Protein AF-A0A3Y9ITE7-F1 (afdb_monomer_lite)

Secondary structure (DSSP, 8-state):
--------PPPPPP-TTS----SSHHHHHHHHHHHHHHHHTSPPS--S-HHHHHHHHTTS--TTTS-TT-TT-----------S-------------------EEPTTS-EE-GGG-

Structure (mmCIF, N/CA/C/O backbone):
data_AF-A0A3Y9ITE7-F1
#
_entry.id   AF-A0A3Y9ITE7-F1
#
loop_
_atom_site.group_PDB
_atom_site.id
_atom_site.type_symbol
_atom_site.label_atom_id
_atom_site.label_alt_id
_atom_site.label_comp_id
_atom_site.label_asym_id
_atom_site.label_entity_id
_atom_site.label_seq_id
_atom_site.pdbx_PDB_ins_code
_atom_site.Cartn_x
_atom_site.Cartn_y
_atom_site.Cartn_z
_atom_site.occupancy
_atom_site.B_iso_or_equiv
_atom_site.auth_seq_id
_atom_site.auth_comp_id
_atom_site.auth_asym_id
_atom_site.auth_atom_id
_atom_site.pdbx_PDB_model_num
ATOM 1 N N . MET A 1 1 ? -51.694 34.221 12.397 1.00 44.94 1 MET A N 1
ATOM 2 C CA . MET A 1 1 ? -51.535 32.867 12.959 1.00 44.94 1 MET A CA 1
ATOM 3 C C . MET A 1 1 ? -50.180 32.386 12.497 1.00 44.94 1 MET A C 1
ATOM 5 O O . MET A 1 1 ? -50.019 32.166 11.307 1.00 44.94 1 MET A O 1
ATOM 9 N N . GLU A 1 2 ? -49.204 32.364 13.393 1.00 53.31 2 GLU A N 1
ATOM 10 C CA . GLU A 1 2 ? -47.848 31.884 13.116 1.00 53.31 2 GLU A CA 1
ATOM 11 C C . GLU A 1 2 ? -47.754 30.492 13.742 1.00 53.31 2 GLU A C 1
ATOM 13 O O . GLU A 1 2 ? -48.154 30.312 14.893 1.00 53.31 2 GLU A O 1
ATOM 18 N N . GLN A 1 3 ? -47.377 29.485 12.953 1.00 60.31 3 GLN A N 1
ATOM 19 C CA . GLN A 1 3 ? -47.287 28.113 13.441 1.00 60.31 3 GLN A CA 1
ATOM 20 C C . GLN A 1 3 ? -45.936 27.919 14.124 1.00 60.31 3 GLN A C 1
ATOM 22 O O . GLN A 1 3 ? -44.891 28.040 13.494 1.00 60.31 3 GLN A O 1
ATOM 27 N N . ASP A 1 4 ? -45.997 27.619 15.416 1.00 52.78 4 ASP A N 1
ATOM 28 C C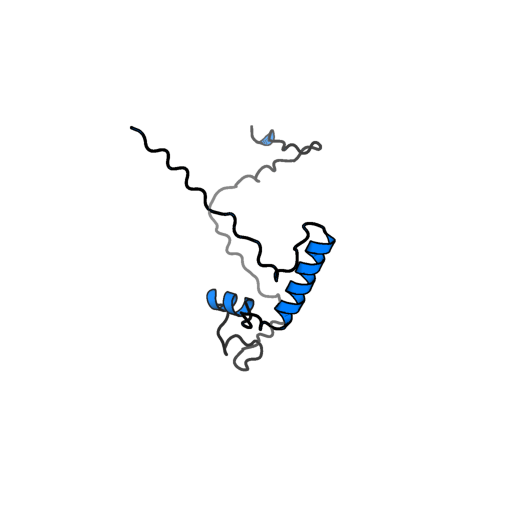A . ASP A 1 4 ? -44.887 27.130 16.223 1.00 52.78 4 ASP A CA 1
ATOM 29 C C . ASP A 1 4 ? -44.582 25.686 15.793 1.00 52.78 4 ASP A C 1
ATOM 31 O O . ASP A 1 4 ? -45.396 24.782 15.996 1.00 52.78 4 ASP A O 1
ATOM 35 N N . THR A 1 5 ? -43.456 25.470 15.113 1.00 65.19 5 THR A N 1
ATOM 36 C CA . THR A 1 5 ? -42.981 24.133 14.734 1.00 65.19 5 THR A CA 1
ATOM 37 C C . THR A 1 5 ? -41.765 23.783 15.574 1.00 65.19 5 THR A C 1
ATOM 39 O O . THR A 1 5 ? -40.628 23.820 15.108 1.00 65.19 5 THR A O 1
ATOM 42 N N . THR A 1 6 ? -42.008 23.454 16.838 1.00 67.69 6 THR A N 1
ATOM 43 C CA . THR A 1 6 ? -41.002 22.818 17.686 1.00 67.69 6 THR A CA 1
ATOM 44 C C . THR A 1 6 ? -41.004 21.309 17.394 1.00 67.69 6 THR A C 1
ATOM 46 O O . THR A 1 6 ? -41.756 20.542 17.994 1.00 67.69 6 THR A O 1
ATOM 49 N N . GLU A 1 7 ? -40.199 20.874 16.418 1.00 72.19 7 GLU A N 1
ATOM 50 C CA . GLU A 1 7 ? -39.914 19.452 16.175 1.00 72.19 7 GLU A CA 1
ATOM 51 C C . GLU A 1 7 ? -39.009 18.914 17.294 1.00 72.19 7 GLU A C 1
ATOM 53 O O . GLU A 1 7 ? -37.800 19.137 17.312 1.00 72.19 7 GLU A O 1
ATOM 58 N N . HIS A 1 8 ? -39.594 18.190 18.248 1.00 66.94 8 HIS A N 1
ATOM 59 C CA . HIS A 1 8 ? -38.833 17.422 19.230 1.00 66.94 8 HIS A CA 1
ATOM 60 C C . HIS A 1 8 ? -38.504 16.041 18.663 1.00 66.94 8 HIS A C 1
ATOM 62 O O . HIS A 1 8 ? -39.329 15.127 18.694 1.00 66.94 8 HIS A O 1
ATOM 68 N N . HIS A 1 9 ? -37.282 15.879 18.161 1.00 69.19 9 HIS A N 1
ATOM 69 C CA . HIS A 1 9 ? -36.739 14.559 17.866 1.00 69.19 9 HIS A CA 1
ATOM 70 C C . HIS A 1 9 ? -36.423 13.849 19.197 1.00 69.19 9 HIS A C 1
ATOM 72 O O . HIS A 1 9 ? -35.757 14.451 20.045 1.00 69.19 9 HIS A O 1
ATOM 78 N N . PRO A 1 10 ? -36.887 12.608 19.436 1.00 75.25 10 PRO A N 1
ATOM 79 C CA . PRO A 1 10 ? -36.452 11.854 20.603 1.00 75.25 10 PRO A CA 1
ATOM 80 C C . PRO A 1 10 ? -34.949 11.584 20.501 1.00 75.25 10 PRO A C 1
ATOM 82 O O . PRO A 1 10 ? -34.433 11.283 19.419 1.00 75.25 10 PRO A O 1
ATOM 85 N N . ASP A 1 11 ? -34.266 11.700 21.637 1.00 71.81 11 ASP A N 1
ATOM 86 C CA . ASP A 1 11 ? -32.862 11.328 21.779 1.00 71.81 11 ASP A CA 1
ATOM 87 C C . ASP A 1 11 ? -32.750 9.800 21.599 1.00 71.81 11 ASP A C 1
ATOM 89 O O . ASP A 1 11 ? -33.467 9.059 22.289 1.00 71.81 11 ASP A O 1
ATOM 93 N N . PRO A 1 12 ? -31.958 9.289 20.637 1.00 71.38 12 PRO A N 1
ATOM 94 C CA . PRO A 1 12 ? -31.821 7.854 20.444 1.00 71.38 12 PRO A CA 1
ATOM 95 C C . PRO A 1 12 ? -31.226 7.215 21.702 1.00 71.38 12 PRO A C 1
ATOM 97 O O . PRO A 1 12 ? -30.146 7.581 22.161 1.00 71.38 12 PRO A O 1
ATOM 100 N N . GLN A 1 13 ? -31.938 6.236 22.258 1.00 66.12 13 GLN A N 1
ATOM 101 C CA . GLN A 1 13 ? -31.462 5.463 23.401 1.00 66.12 13 GLN A CA 1
ATOM 102 C C . GLN A 1 13 ? -30.164 4.734 23.016 1.00 66.12 13 GLN A C 1
ATOM 104 O O . GLN A 1 13 ? -30.114 4.131 21.937 1.00 66.12 13 GLN A O 1
ATOM 109 N N . PRO A 1 14 ? -29.111 4.777 23.854 1.00 67.00 14 PRO A N 1
ATOM 110 C CA . PRO A 1 14 ? -27.877 4.069 23.560 1.00 67.00 14 PRO A CA 1
ATOM 111 C C . PRO A 1 14 ? -28.165 2.568 23.492 1.00 67.00 14 PRO A C 1
ATOM 113 O O . PRO A 1 14 ? -28.828 2.003 24.360 1.00 67.00 14 PRO A O 1
ATOM 116 N N . LEU A 1 15 ? -27.685 1.923 22.430 1.00 68.88 15 LEU A N 1
ATOM 117 C CA . LEU A 1 15 ? -27.831 0.488 22.228 1.00 68.88 15 LEU A CA 1
ATOM 118 C C . LEU A 1 15 ? -27.158 -0.239 23.403 1.00 68.88 15 LEU A C 1
ATOM 120 O O . LEU A 1 15 ? -25.940 -0.188 23.533 1.00 68.88 15 LEU A O 1
ATOM 124 N N . GLU A 1 16 ? -27.928 -0.939 24.240 1.00 67.25 16 GLU A N 1
ATOM 125 C CA . GLU A 1 16 ? -27.453 -1.551 25.502 1.00 67.25 16 GLU A CA 1
ATOM 126 C C . GLU A 1 16 ? -26.394 -2.666 25.333 1.00 67.25 16 GLU A C 1
ATOM 128 O O . GLU A 1 16 ? -25.975 -3.298 26.299 1.00 67.25 16 GLU A O 1
ATOM 133 N N . ASN A 1 17 ? -25.940 -2.906 24.101 1.00 57.81 17 ASN A N 1
ATOM 134 C CA . ASN A 1 17 ? -24.887 -3.857 23.753 1.00 57.81 17 ASN A CA 1
ATOM 135 C C . ASN A 1 17 ? -23.567 -3.181 23.343 1.00 57.81 17 ASN A C 1
ATOM 137 O O . ASN A 1 17 ? -22.622 -3.880 22.981 1.00 57.81 17 ASN A O 1
ATOM 141 N N . GLU A 1 18 ? -23.485 -1.849 23.373 1.00 60.03 18 GLU A N 1
ATOM 142 C CA . GLU A 1 18 ? -22.234 -1.128 23.138 1.00 60.03 18 GLU A CA 1
ATOM 143 C C . GLU A 1 18 ? -21.473 -1.003 24.471 1.00 60.03 18 GLU A C 1
ATOM 145 O O . GLU A 1 18 ? -22.048 -0.564 25.474 1.00 60.03 18 GLU A O 1
ATOM 150 N N . PRO A 1 19 ? -20.206 -1.447 24.549 1.00 67.12 19 PRO A N 1
ATOM 151 C CA . PRO A 1 19 ? -19.432 -1.318 25.774 1.00 67.12 19 PRO A CA 1
ATOM 152 C C . PRO A 1 19 ? -19.301 0.171 26.132 1.00 67.12 19 PRO A C 1
ATOM 154 O O . PRO A 1 19 ? -18.932 0.963 25.269 1.00 67.12 19 PRO A O 1
ATOM 157 N N . PRO A 1 20 ? -19.547 0.579 27.393 1.00 63.41 20 PRO A N 1
ATOM 158 C CA . PRO A 1 20 ? -19.478 1.984 27.764 1.00 63.41 20 PRO A CA 1
ATOM 159 C C . PRO A 1 20 ? -18.064 2.508 27.516 1.00 63.41 20 PRO A C 1
ATOM 161 O O . PRO A 1 20 ? -17.104 2.100 28.178 1.00 63.41 20 PRO A O 1
ATOM 164 N N . VAL A 1 21 ? -17.939 3.424 26.557 1.00 62.22 21 VAL A N 1
ATOM 165 C CA . VAL A 1 21 ? -16.693 4.132 26.276 1.00 62.22 21 VAL A CA 1
ATOM 166 C C . VAL A 1 21 ? -16.494 5.153 27.393 1.00 62.22 21 VAL A C 1
ATOM 168 O O . VAL A 1 21 ? -16.918 6.303 27.298 1.00 62.22 21 VAL A O 1
ATOM 171 N N . SER A 1 22 ? -15.911 4.737 28.519 1.00 65.62 22 SER A N 1
ATOM 172 C CA . SER A 1 22 ? -15.560 5.698 29.561 1.00 65.62 22 SER A CA 1
ATOM 173 C C . SER A 1 22 ? -14.544 6.690 28.984 1.00 65.62 22 SER A C 1
ATOM 175 O O . SER A 1 22 ? -13.485 6.300 28.499 1.00 65.62 22 SER A O 1
ATOM 177 N N . GLN A 1 23 ? -14.839 7.993 29.046 1.00 71.38 23 GLN A N 1
ATOM 178 C CA . GLN A 1 23 ? -13.925 9.077 28.630 1.00 71.38 23 GLN A CA 1
ATOM 179 C C . GLN A 1 23 ? -12.725 9.244 29.590 1.00 71.38 23 GLN A C 1
ATOM 181 O O . GLN A 1 23 ? -12.119 10.305 29.694 1.00 71.38 23 GLN A O 1
ATOM 186 N N . THR A 1 24 ? -12.404 8.205 30.357 1.00 84.50 24 THR A N 1
ATOM 187 C CA . THR A 1 24 ? -11.246 8.133 31.246 1.00 84.50 24 THR A CA 1
ATOM 188 C C . THR A 1 24 ? -10.076 7.522 30.479 1.00 84.50 24 THR A C 1
ATOM 190 O O . THR A 1 24 ? -10.288 6.697 29.595 1.00 84.50 24 THR A O 1
ATOM 193 N N . GLU A 1 25 ? -8.839 7.845 30.860 1.00 89.69 25 GLU A N 1
ATOM 194 C CA . GLU A 1 25 ? -7.619 7.242 30.296 1.00 89.69 25 GLU A CA 1
ATOM 195 C C . GLU A 1 25 ? -7.713 5.708 30.208 1.00 89.69 25 GLU A C 1
ATOM 197 O O . GLU A 1 25 ? -7.428 5.116 29.174 1.00 89.69 25 GLU A O 1
ATOM 202 N N . ALA A 1 26 ? -8.221 5.047 31.253 1.00 90.19 26 ALA A N 1
ATOM 203 C CA . ALA A 1 26 ? -8.421 3.598 31.250 1.00 90.19 26 ALA A CA 1
ATOM 204 C C . ALA A 1 26 ? -9.394 3.114 30.153 1.00 90.19 26 ALA A C 1
ATOM 206 O O . ALA A 1 26 ? -9.168 2.067 29.546 1.00 90.19 26 ALA A O 1
ATOM 207 N N . GLY A 1 27 ? -10.458 3.875 29.877 1.00 91.75 27 GLY A N 1
ATOM 208 C CA . GLY A 1 27 ? -11.401 3.582 28.797 1.00 91.75 27 GLY A CA 1
ATOM 209 C C . GLY A 1 27 ? -10.779 3.792 27.421 1.00 91.75 27 GLY A C 1
ATOM 210 O O . GLY A 1 27 ? -10.885 2.913 26.566 1.00 91.75 27 GLY A O 1
ATOM 211 N N . TYR A 1 28 ? -10.033 4.887 27.241 1.00 90.19 28 TYR A N 1
ATOM 212 C CA . TYR A 1 28 ? -9.276 5.153 26.015 1.00 90.19 28 TYR A CA 1
ATOM 213 C C . TYR A 1 28 ? -8.244 4.050 25.721 1.00 90.19 28 TYR A C 1
ATOM 215 O O . TYR A 1 28 ? -8.146 3.548 24.600 1.00 90.19 28 TYR A O 1
ATOM 223 N N . GLN A 1 29 ? -7.511 3.598 26.737 1.00 94.75 29 GLN A N 1
ATOM 224 C CA . GLN A 1 29 ? -6.528 2.529 26.574 1.00 94.75 29 GLN A CA 1
ATOM 225 C C . GLN A 1 29 ? -7.183 1.188 26.227 1.00 94.75 29 GLN A C 1
ATOM 227 O O . GLN A 1 29 ? -6.636 0.431 25.421 1.00 94.75 29 GLN A O 1
ATOM 232 N N . LYS A 1 30 ? -8.386 0.916 26.752 1.00 93.81 30 LYS A N 1
ATOM 233 C CA . LYS A 1 30 ? -9.166 -0.274 26.394 1.00 93.81 30 LYS A CA 1
ATOM 234 C C . LYS A 1 30 ? -9.580 -0.265 24.921 1.00 93.81 30 LYS A C 1
ATOM 236 O O . LYS A 1 30 ? -9.290 -1.231 24.218 1.00 93.81 30 LYS A O 1
ATOM 241 N N . ILE A 1 31 ? -10.169 0.828 24.428 1.00 91.69 31 ILE A N 1
ATOM 242 C CA . ILE A 1 31 ? -10.559 0.929 23.009 1.00 91.69 31 ILE A CA 1
ATOM 243 C C . ILE A 1 31 ? -9.342 0.917 22.076 1.00 91.69 31 ILE A C 1
ATOM 245 O O . ILE A 1 31 ? -9.404 0.373 20.975 1.00 91.69 31 ILE A O 1
ATOM 249 N N . ARG A 1 32 ? -8.196 1.458 22.515 1.00 94.44 32 ARG A N 1
ATOM 250 C CA . ARG A 1 32 ? -6.935 1.352 21.773 1.00 94.44 32 ARG A CA 1
ATOM 251 C C . ARG A 1 32 ? -6.501 -0.102 21.668 1.00 94.44 32 ARG A C 1
ATOM 253 O O . ARG A 1 32 ? -6.181 -0.532 20.566 1.00 94.44 32 ARG A O 1
ATOM 260 N N . ALA A 1 33 ? -6.478 -0.856 22.764 1.00 95.06 33 ALA A N 1
ATOM 261 C CA . ALA A 1 33 ? -6.093 -2.267 22.737 1.00 95.06 33 ALA A CA 1
ATOM 262 C C . ALA A 1 33 ? -7.011 -3.088 21.815 1.00 95.06 33 ALA A C 1
ATOM 264 O O . ALA A 1 33 ? -6.521 -3.810 20.947 1.00 95.06 33 ALA A O 1
ATOM 265 N N . GLU A 1 34 ? -8.325 -2.898 21.933 1.00 93.44 34 GLU A N 1
ATOM 266 C CA . GLU A 1 34 ? -9.324 -3.564 21.092 1.00 93.44 34 GLU A CA 1
ATOM 267 C C . GLU A 1 34 ? -9.139 -3.239 19.601 1.00 93.44 34 GLU A C 1
ATOM 269 O O . GLU A 1 34 ? -9.131 -4.141 18.763 1.00 93.44 34 GLU A O 1
ATOM 274 N N . LEU A 1 35 ? -8.866 -1.973 19.263 1.00 94.62 35 LEU A N 1
ATOM 275 C CA . LEU A 1 35 ? -8.547 -1.554 17.897 1.00 94.62 35 LEU A CA 1
ATOM 276 C C . LEU A 1 35 ? -7.310 -2.276 17.338 1.00 94.62 35 LEU A C 1
ATOM 278 O O . LEU A 1 35 ? -7.307 -2.668 16.169 1.00 94.62 35 LEU A O 1
ATOM 282 N N . HIS A 1 36 ? -6.246 -2.427 18.134 1.00 94.06 36 HIS A N 1
ATOM 283 C CA . HIS A 1 36 ? -5.033 -3.119 17.686 1.00 94.06 36 HIS A CA 1
ATOM 284 C C . HIS A 1 36 ? -5.289 -4.616 17.464 1.00 94.06 36 HIS A C 1
ATOM 286 O O . HIS A 1 36 ? -4.812 -5.153 16.465 1.00 94.06 36 HIS A O 1
ATOM 292 N N . GLU A 1 37 ? -6.069 -5.274 18.329 1.00 94.25 37 GLU A N 1
ATOM 293 C CA . GLU A 1 37 ? -6.476 -6.675 18.140 1.00 94.25 37 GLU A CA 1
ATOM 294 C C . GLU A 1 37 ? -7.355 -6.857 16.894 1.00 94.25 37 GLU A C 1
ATOM 296 O O . GLU A 1 37 ? -7.093 -7.740 16.074 1.00 94.25 37 GLU A O 1
ATOM 301 N N . ALA A 1 38 ? -8.337 -5.976 16.677 1.00 92.31 38 ALA A N 1
ATOM 302 C CA . ALA A 1 38 ? -9.183 -6.007 15.485 1.00 92.31 38 ALA A CA 1
ATOM 303 C C . ALA A 1 38 ? -8.364 -5.841 14.192 1.00 92.31 38 ALA A C 1
ATOM 305 O O . ALA A 1 38 ? -8.606 -6.528 13.198 1.00 92.31 38 ALA A O 1
ATOM 306 N N . ARG A 1 39 ? -7.340 -4.976 14.210 1.00 89.56 39 ARG A N 1
ATOM 307 C CA . ARG A 1 39 ? -6.469 -4.721 13.051 1.00 89.56 39 ARG A CA 1
ATOM 308 C C . ARG A 1 39 ? -5.592 -5.904 12.653 1.00 89.56 39 ARG A C 1
ATOM 310 O O . ARG A 1 39 ? -5.263 -6.002 11.476 1.00 89.56 39 ARG A O 1
ATOM 317 N N . LYS A 1 40 ? -5.237 -6.813 13.569 1.00 89.06 40 LYS A N 1
ATOM 318 C CA . LYS A 1 40 ? -4.417 -7.998 13.241 1.00 89.06 40 LYS A CA 1
ATOM 319 C C . LYS A 1 40 ? -5.093 -8.938 12.238 1.00 89.06 40 LYS A C 1
ATOM 321 O O . LYS A 1 40 ? -4.403 -9.627 11.496 1.00 89.06 40 LYS A O 1
ATOM 326 N N . ASN A 1 41 ? -6.426 -8.957 12.211 1.00 89.31 41 ASN A N 1
ATOM 327 C CA . ASN A 1 41 ? -7.215 -9.838 11.346 1.00 89.31 41 ASN A CA 1
ATOM 328 C C . ASN A 1 41 ? -7.585 -9.200 9.997 1.00 89.31 41 ASN A C 1
ATOM 330 O O . ASN A 1 41 ? -8.205 -9.852 9.159 1.00 89.31 41 ASN A O 1
ATOM 334 N N . ILE A 1 42 ? -7.232 -7.931 9.779 1.00 85.75 42 ILE A N 1
ATOM 335 C CA . ILE A 1 42 ? -7.484 -7.230 8.521 1.00 85.75 42 ILE A CA 1
ATOM 336 C C . ILE A 1 42 ? -6.192 -7.298 7.701 1.00 85.75 42 ILE A C 1
ATOM 338 O O . ILE A 1 42 ? -5.187 -6.722 8.126 1.00 85.75 42 ILE A O 1
ATOM 342 N N . PRO A 1 43 ? -6.186 -7.963 6.528 1.00 81.06 43 PRO A N 1
ATOM 343 C CA . PRO A 1 43 ? -5.044 -7.908 5.628 1.00 81.06 43 PRO A CA 1
ATOM 344 C C . PRO A 1 43 ? -4.701 -6.441 5.336 1.00 81.06 43 PRO A C 1
ATOM 346 O O . PRO A 1 43 ? -5.621 -5.654 5.079 1.00 81.06 43 PRO A O 1
ATOM 349 N N . PRO A 1 44 ? -3.418 -6.037 5.379 1.00 76.56 44 PRO A N 1
ATOM 350 C CA . PRO A 1 44 ? -3.039 -4.667 5.064 1.00 76.56 44 PRO A CA 1
ATOM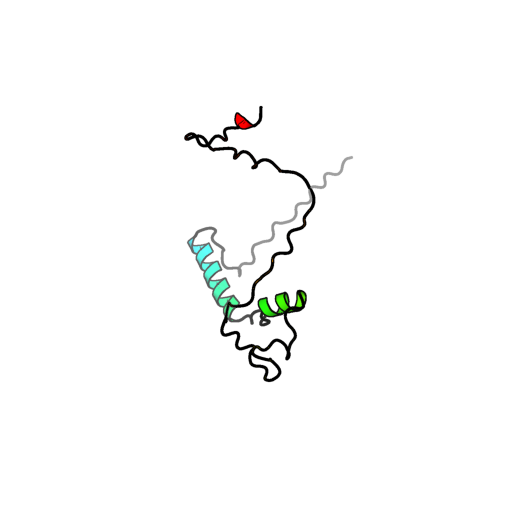 351 C C . PRO A 1 44 ? -3.619 -4.301 3.698 1.00 76.56 44 PRO A C 1
ATOM 353 O O . PRO A 1 44 ? -3.384 -4.991 2.710 1.00 76.56 44 PRO A O 1
ATOM 356 N N . LYS A 1 45 ? -4.415 -3.226 3.642 1.00 70.44 45 LYS A N 1
ATOM 357 C CA . LYS A 1 45 ? -5.230 -2.873 2.463 1.00 70.44 45 LYS A CA 1
ATOM 358 C C . LYS A 1 45 ? -4.410 -2.346 1.277 1.00 70.44 45 LYS A C 1
ATOM 360 O O . LYS A 1 45 ? -4.968 -1.916 0.276 1.00 70.44 45 LYS A O 1
ATOM 365 N N . ASN A 1 46 ? -3.089 -2.402 1.389 1.00 62.91 46 ASN A N 1
ATOM 366 C CA . ASN A 1 46 ? -2.155 -2.164 0.311 1.00 62.91 46 ASN A CA 1
ATOM 367 C C . ASN A 1 46 ? -0.888 -2.988 0.592 1.00 62.91 46 ASN A C 1
ATOM 369 O O . ASN A 1 46 ? 0.062 -2.459 1.164 1.00 62.91 46 ASN A O 1
ATOM 373 N N . PRO A 1 47 ? -0.856 -4.293 0.264 1.00 69.00 47 PRO A N 1
ATOM 374 C CA . PRO A 1 47 ? 0.394 -5.048 0.317 1.00 69.00 47 PRO A CA 1
ATOM 375 C C . PRO A 1 47 ? 1.372 -4.592 -0.778 1.00 69.00 47 PRO A C 1
ATOM 377 O O . PRO A 1 47 ? 2.480 -5.113 -0.867 1.00 69.00 47 PRO A O 1
ATOM 380 N N . VAL A 1 48 ? 0.971 -3.639 -1.626 1.00 66.12 48 VAL A N 1
ATOM 381 C CA . VAL A 1 48 ? 1.838 -3.061 -2.637 1.00 66.12 48 VAL A CA 1
ATOM 382 C C . VAL A 1 48 ? 2.810 -2.108 -1.956 1.00 66.12 48 VAL A C 1
ATOM 384 O O . VAL A 1 48 ? 2.419 -1.212 -1.207 1.00 66.12 48 VAL A O 1
ATOM 387 N N . ASP A 1 49 ? 4.090 -2.317 -2.229 1.00 85.19 49 ASP A N 1
ATOM 388 C CA . ASP A 1 49 ? 5.162 -1.440 -1.792 1.00 85.19 49 ASP A CA 1
ATOM 389 C C . ASP A 1 49 ? 4.894 -0.016 -2.309 1.00 85.19 49 ASP A C 1
ATOM 391 O O . ASP A 1 49 ? 4.985 0.268 -3.506 1.00 85.19 49 ASP A O 1
ATOM 395 N N . VAL A 1 50 ? 4.509 0.879 -1.397 1.00 85.44 50 VAL A N 1
ATOM 396 C CA . VAL A 1 50 ? 4.189 2.280 -1.708 1.00 85.44 50 VAL A CA 1
ATOM 397 C C . VAL A 1 50 ? 5.397 2.986 -2.327 1.00 85.44 50 VAL A C 1
ATOM 399 O O . VAL A 1 50 ? 5.219 3.860 -3.173 1.00 85.44 50 VAL A O 1
ATOM 402 N N . GLY A 1 51 ? 6.619 2.580 -1.966 1.00 86.38 51 GLY A N 1
ATOM 403 C CA . GLY A 1 51 ? 7.845 3.068 -2.587 1.00 86.38 51 GLY A CA 1
ATOM 404 C C . GLY A 1 51 ? 7.916 2.685 -4.062 1.00 86.38 51 GLY A C 1
ATOM 405 O O . GLY A 1 51 ? 8.161 3.552 -4.899 1.00 86.38 51 GLY A O 1
ATOM 406 N N . LYS A 1 52 ? 7.600 1.428 -4.400 1.00 86.75 52 LYS A N 1
ATOM 407 C CA . LYS A 1 52 ? 7.519 0.978 -5.801 1.00 86.75 52 LYS A CA 1
ATOM 408 C C . LYS A 1 52 ? 6.423 1.693 -6.576 1.00 86.75 52 LYS A C 1
ATOM 410 O O . LYS A 1 52 ? 6.670 2.114 -7.698 1.00 86.75 52 LYS A O 1
ATOM 415 N N . GLN A 1 53 ? 5.238 1.880 -5.991 1.00 89.12 53 GLN A N 1
ATOM 416 C CA . GLN A 1 53 ? 4.163 2.629 -6.655 1.00 89.12 53 GLN A CA 1
ATOM 417 C C . GLN A 1 53 ? 4.561 4.079 -6.919 1.00 89.12 53 GLN A C 1
ATOM 419 O O . GLN A 1 53 ? 4.309 4.597 -8.003 1.00 89.12 53 GLN A O 1
ATOM 424 N N . LEU A 1 54 ? 5.181 4.740 -5.940 1.00 91.81 54 LEU A N 1
ATOM 425 C CA . LEU A 1 54 ? 5.625 6.120 -6.088 1.00 91.81 54 LEU A CA 1
ATOM 426 C C . LEU A 1 54 ? 6.719 6.234 -7.154 1.00 91.81 54 LEU A C 1
ATOM 428 O O . LEU A 1 54 ? 6.659 7.131 -7.992 1.00 91.81 54 LEU A O 1
ATOM 432 N N . ALA A 1 55 ? 7.679 5.310 -7.152 1.00 89.94 55 ALA A N 1
ATOM 433 C CA . ALA A 1 55 ? 8.711 5.230 -8.175 1.00 89.94 55 ALA A CA 1
ATOM 434 C C . ALA A 1 55 ? 8.101 4.949 -9.560 1.00 89.94 55 ALA A C 1
ATOM 436 O O . ALA A 1 55 ? 8.470 5.602 -10.529 1.00 89.94 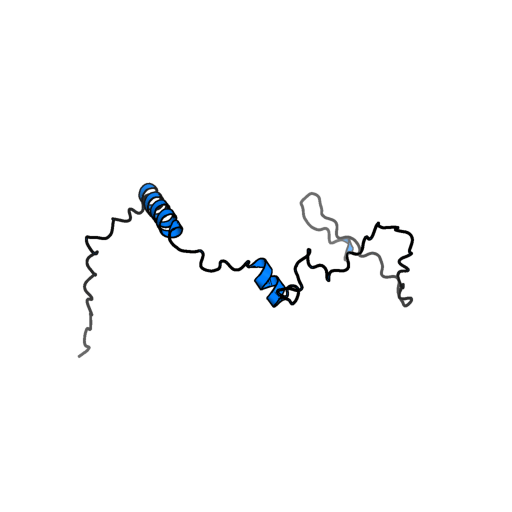55 ALA A O 1
ATOM 437 N N . ALA A 1 56 ? 7.100 4.070 -9.662 1.00 89.31 56 ALA A N 1
ATOM 438 C CA . ALA A 1 56 ? 6.396 3.796 -10.914 1.00 89.31 56 ALA A CA 1
ATOM 439 C C . ALA A 1 56 ? 5.615 5.016 -11.414 1.00 89.31 56 ALA A C 1
ATOM 441 O O . ALA A 1 56 ? 5.687 5.359 -12.591 1.00 89.31 56 ALA A O 1
ATOM 442 N N . ALA A 1 57 ? 4.937 5.737 -10.517 1.00 90.00 57 ALA A N 1
ATOM 443 C CA . ALA A 1 57 ? 4.249 6.983 -10.843 1.00 90.00 57 ALA A CA 1
ATOM 444 C C . ALA A 1 57 ? 5.216 8.085 -11.314 1.00 90.00 57 ALA A C 1
ATOM 446 O O . ALA A 1 57 ? 4.836 8.927 -12.125 1.00 90.00 57 ALA A O 1
ATOM 447 N N . ARG A 1 58 ? 6.469 8.071 -10.835 1.00 93.81 58 ARG A N 1
ATOM 448 C CA . ARG A 1 58 ? 7.560 8.939 -11.316 1.00 93.81 58 ARG A CA 1
ATOM 449 C C . ARG A 1 58 ? 8.244 8.422 -12.586 1.00 93.81 58 ARG A C 1
ATOM 451 O O . ARG A 1 58 ? 9.044 9.148 -13.166 1.00 93.81 58 ARG A O 1
ATOM 458 N N . GLY A 1 59 ? 7.941 7.198 -13.018 1.00 90.19 59 GLY A N 1
ATOM 459 C CA . GLY A 1 59 ? 8.611 6.521 -14.132 1.00 90.19 59 GLY A CA 1
ATOM 460 C C . GLY A 1 59 ? 9.990 5.941 -13.792 1.00 90.19 59 GLY A C 1
ATOM 461 O O . GLY A 1 59 ? 10.694 5.492 -14.689 1.00 90.19 59 GLY A O 1
ATOM 462 N N . GLU A 1 60 ? 10.384 5.937 -12.517 1.00 90.56 60 GLU A N 1
ATOM 463 C CA . GLU A 1 60 ? 11.647 5.371 -12.020 1.00 90.56 60 GLU A CA 1
ATOM 464 C C . GLU A 1 60 ? 11.582 3.840 -11.866 1.00 90.56 60 GLU A C 1
ATOM 466 O O . GLU A 1 60 ? 12.614 3.170 -11.912 1.00 90.56 60 GLU A O 1
ATOM 471 N N . TYR A 1 61 ? 10.380 3.279 -11.679 1.00 88.62 61 TYR A N 1
ATOM 472 C CA . TYR A 1 61 ? 10.171 1.841 -11.497 1.00 88.62 61 TYR A CA 1
ATOM 473 C C . TYR A 1 61 ? 9.260 1.249 -12.571 1.00 88.62 61 TYR A C 1
ATOM 475 O O . TYR A 1 61 ? 8.141 1.714 -12.780 1.00 88.62 61 TYR A O 1
ATOM 483 N N . VAL A 1 62 ? 9.719 0.172 -13.202 1.00 87.56 62 VAL A N 1
ATOM 484 C CA . VAL A 1 62 ? 8.924 -0.684 -14.077 1.00 87.56 62 VAL A CA 1
ATOM 485 C C . VAL A 1 62 ? 9.127 -2.128 -13.634 1.00 87.56 62 VAL A C 1
ATOM 487 O O . VAL A 1 62 ? 10.262 -2.581 -13.464 1.00 87.56 62 VAL A O 1
ATOM 490 N N . GLU A 1 63 ? 8.020 -2.845 -13.434 1.00 82.38 63 GLU A N 1
ATOM 491 C CA . GLU A 1 63 ? 8.040 -4.271 -13.098 1.00 82.38 63 GLU A CA 1
ATOM 492 C C . GLU A 1 63 ? 8.896 -5.038 -14.128 1.00 82.38 63 GLU A C 1
ATOM 494 O O . GLU A 1 63 ? 8.929 -4.685 -15.308 1.00 82.38 63 GLU A O 1
ATOM 499 N N . ASP A 1 64 ? 9.640 -6.043 -13.671 1.00 80.62 64 ASP A N 1
ATOM 500 C CA . ASP A 1 64 ? 10.604 -6.850 -14.439 1.00 80.62 64 ASP A CA 1
ATOM 501 C C . ASP A 1 64 ? 11.864 -6.142 -14.948 1.00 80.62 64 ASP A C 1
ATOM 503 O O . ASP A 1 64 ? 12.835 -6.828 -15.242 1.00 80.62 64 ASP A O 1
ATOM 507 N N . ILE A 1 65 ? 11.891 -4.812 -15.072 1.00 83.31 65 ILE A N 1
ATOM 508 C CA . ILE A 1 65 ? 13.080 -4.071 -15.544 1.00 83.31 65 ILE A CA 1
ATOM 509 C C . ILE A 1 65 ? 13.816 -3.377 -14.408 1.00 83.31 65 ILE A C 1
ATOM 511 O O . ILE A 1 65 ? 15.006 -3.120 -14.526 1.00 83.31 65 ILE A O 1
ATOM 515 N N . SER A 1 66 ? 13.129 -3.053 -13.317 1.00 84.69 66 SER A N 1
ATOM 516 C CA . SER A 1 66 ? 13.710 -2.327 -12.189 1.00 84.69 66 SER A CA 1
ATOM 517 C C . SER A 1 66 ? 14.288 -3.228 -11.094 1.00 84.69 66 SER A C 1
ATOM 519 O O . SER A 1 66 ? 14.613 -2.734 -10.014 1.00 84.69 66 SER A O 1
ATOM 521 N N . ASP A 1 67 ? 14.388 -4.540 -11.331 1.00 84.06 67 ASP A N 1
ATOM 522 C CA . ASP A 1 67 ? 15.060 -5.448 -10.403 1.00 84.06 67 ASP A CA 1
ATOM 523 C C . ASP A 1 67 ? 16.580 -5.226 -10.485 1.00 84.06 67 ASP A C 1
ATOM 525 O O . ASP A 1 67 ? 17.169 -5.468 -11.539 1.00 84.06 67 ASP A O 1
ATOM 529 N N . PRO A 1 68 ? 17.240 -4.796 -9.395 1.00 80.19 68 PRO A N 1
ATOM 530 C CA . PRO A 1 68 ? 18.688 -4.607 -9.385 1.00 80.19 68 PRO A CA 1
ATOM 531 C C . PRO A 1 68 ? 19.474 -5.904 -9.637 1.00 80.19 68 PRO A C 1
ATOM 533 O O . PRO A 1 68 ? 20.654 -5.837 -9.966 1.00 80.19 68 PRO A O 1
ATOM 536 N N . A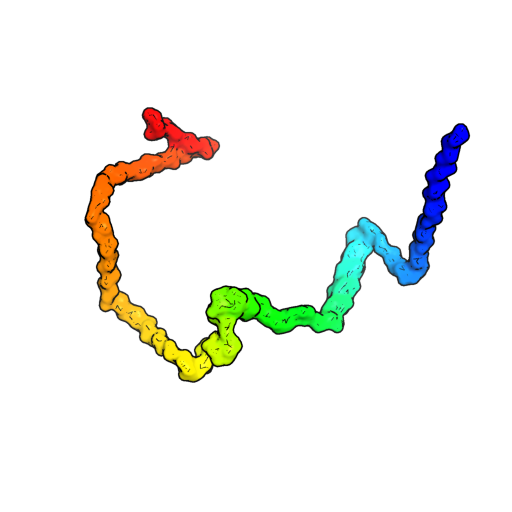SN A 1 69 ? 18.846 -7.075 -9.489 1.00 82.31 69 ASN A N 1
ATOM 537 C CA . ASN A 1 69 ? 19.447 -8.373 -9.798 1.00 82.31 69 ASN A CA 1
ATOM 538 C C . ASN A 1 69 ? 19.098 -8.881 -11.208 1.00 82.31 69 ASN A C 1
ATOM 540 O O . ASN A 1 69 ? 19.474 -10.007 -11.545 1.00 82.31 69 ASN A O 1
ATOM 544 N N . ASP A 1 70 ? 18.374 -8.111 -12.029 1.00 84.75 70 ASP A N 1
ATOM 545 C CA . ASP A 1 70 ? 18.045 -8.527 -13.393 1.00 84.75 70 ASP A CA 1
ATOM 546 C C . ASP A 1 70 ? 19.349 -8.695 -14.202 1.00 84.75 70 ASP A C 1
ATOM 548 O O . ASP A 1 70 ? 20.160 -7.769 -14.282 1.00 84.75 70 ASP A O 1
ATOM 552 N N . PRO A 1 71 ? 19.584 -9.857 -14.840 1.00 82.88 71 PRO A N 1
ATOM 553 C CA . PRO A 1 71 ? 20.791 -10.109 -15.630 1.00 82.88 71 PRO A CA 1
ATOM 554 C C . PRO A 1 71 ? 20.962 -9.161 -16.828 1.00 82.88 71 PRO A C 1
ATOM 556 O O . PRO A 1 71 ? 22.055 -9.071 -17.386 1.00 82.88 71 PRO A O 1
ATOM 559 N N . ARG A 1 72 ? 19.903 -8.455 -17.242 1.00 84.88 72 ARG A N 1
ATOM 560 C CA . ARG A 1 72 ? 19.954 -7.410 -18.274 1.00 84.88 72 ARG A CA 1
ATOM 561 C C . ARG A 1 72 ? 20.596 -6.115 -17.768 1.00 84.88 72 ARG A C 1
ATOM 563 O O . ARG A 1 72 ? 20.908 -5.247 -18.584 1.00 84.88 72 ARG A O 1
ATOM 570 N N . TRP A 1 73 ? 20.810 -5.969 -16.458 1.00 82.88 73 TRP A N 1
ATOM 571 C CA . TRP A 1 73 ? 21.471 -4.803 -15.881 1.00 82.88 73 TRP A CA 1
ATOM 572 C C . TRP A 1 73 ? 22.974 -4.845 -16.125 1.00 82.88 73 TRP A C 1
ATOM 574 O O . TRP A 1 73 ? 23.708 -5.688 -15.601 1.00 82.88 73 TRP A O 1
ATOM 584 N N . VAL A 1 74 ? 23.456 -3.861 -16.881 1.00 81.38 74 VAL A N 1
ATOM 585 C CA . VAL A 1 74 ? 24.888 -3.615 -17.026 1.00 81.38 74 VAL A CA 1
ATOM 586 C C . VAL A 1 74 ? 25.388 -2.962 -15.742 1.00 81.38 74 VAL A C 1
ATOM 588 O O . VAL A 1 74 ? 25.210 -1.766 -15.514 1.00 81.38 74 VAL A O 1
ATOM 591 N N . HIS A 1 75 ? 26.024 -3.761 -14.892 1.00 78.62 75 HIS A N 1
ATOM 592 C CA . HIS A 1 75 ? 26.658 -3.276 -13.677 1.00 78.62 75 HIS A CA 1
ATOM 593 C C . HIS A 1 75 ? 27.932 -2.534 -14.059 1.00 78.62 75 HIS A C 1
ATOM 595 O O . HIS A 1 75 ? 28.950 -3.142 -14.398 1.00 78.62 75 HIS A O 1
ATOM 601 N N . ASN A 1 76 ? 27.873 -1.205 -14.049 1.00 72.12 76 ASN A N 1
ATOM 602 C CA . ASN A 1 76 ? 29.068 -0.423 -14.288 1.00 72.12 76 ASN A CA 1
ATOM 603 C C . ASN A 1 76 ? 29.929 -0.453 -13.023 1.00 72.12 76 ASN A C 1
ATOM 605 O O . ASN A 1 76 ? 29.623 0.209 -12.031 1.00 72.12 76 ASN A O 1
ATOM 609 N N . ASN A 1 77 ? 31.002 -1.240 -13.055 1.00 70.31 77 ASN A N 1
ATOM 610 C CA . ASN A 1 77 ? 32.024 -1.253 -12.017 1.00 70.31 77 ASN A CA 1
ATOM 611 C C . ASN A 1 77 ? 32.858 0.028 -12.139 1.00 70.31 77 ASN A C 1
ATOM 613 O O . ASN A 1 77 ? 34.034 -0.025 -12.501 1.00 70.31 77 ASN A O 1
ATOM 617 N N . TYR A 1 78 ? 32.257 1.188 -11.853 1.00 56.97 78 TYR A N 1
ATOM 618 C CA . TYR A 1 78 ? 33.005 2.413 -11.602 1.00 56.97 78 TYR A CA 1
ATOM 619 C C . TYR A 1 78 ? 33.825 2.207 -10.324 1.00 56.97 78 TYR A C 1
ATOM 621 O O . TYR A 1 78 ? 33.480 2.666 -9.239 1.00 56.97 78 TYR A O 1
ATOM 629 N N . SER A 1 79 ? 34.958 1.521 -10.455 1.00 63.69 79 SER A N 1
ATOM 630 C CA . SER A 1 79 ? 36.115 1.847 -9.638 1.00 63.69 79 SER A CA 1
ATOM 631 C C . SER A 1 79 ? 36.439 3.276 -10.032 1.00 63.69 79 SER A C 1
ATOM 633 O O . SER A 1 79 ? 36.856 3.503 -11.164 1.00 63.69 79 SER A O 1
ATOM 635 N N . ALA A 1 80 ? 36.118 4.248 -9.180 1.00 58.03 80 ALA A N 1
ATOM 636 C CA . ALA A 1 80 ? 36.348 5.657 -9.457 1.00 58.03 80 ALA A CA 1
ATOM 637 C C . ALA A 1 80 ? 37.850 5.908 -9.687 1.00 58.03 80 ALA A C 1
ATOM 639 O O . ALA A 1 80 ? 38.585 6.284 -8.778 1.00 58.03 80 ALA A O 1
ATOM 640 N N . SER A 1 81 ? 38.314 5.708 -10.920 1.00 55.62 81 SER A N 1
ATOM 641 C CA . SER A 1 81 ? 39.525 6.323 -11.432 1.00 55.62 81 SER A CA 1
ATOM 642 C C . SER A 1 81 ? 39.155 7.779 -11.674 1.00 55.62 81 SER A C 1
ATOM 644 O O . SER A 1 81 ? 38.749 8.163 -12.766 1.00 55.62 81 SER A O 1
ATOM 646 N N . ASN A 1 82 ? 39.194 8.579 -10.607 1.00 56.94 82 ASN A N 1
ATOM 647 C CA . ASN A 1 82 ? 39.020 10.028 -10.655 1.00 56.94 82 ASN A CA 1
ATOM 648 C C . ASN A 1 82 ? 40.226 10.684 -11.358 1.00 56.94 82 ASN A C 1
ATOM 650 O O . ASN A 1 82 ? 40.965 11.447 -10.745 1.00 56.94 82 ASN A O 1
ATOM 654 N N . GLN A 1 83 ? 40.462 10.371 -12.628 1.00 54.56 83 GLN A N 1
ATOM 655 C CA . GLN A 1 83 ? 41.400 11.086 -13.490 1.00 54.56 83 GLN A CA 1
ATOM 656 C C . GLN A 1 83 ? 40.707 11.307 -14.828 1.00 54.56 83 GLN A C 1
ATOM 658 O O . GLN A 1 83 ? 40.759 10.478 -15.729 1.00 54.56 83 GLN A O 1
ATOM 663 N N . GLY A 1 84 ? 39.950 12.394 -14.886 1.00 54.16 84 GLY A N 1
ATOM 664 C CA . GLY A 1 84 ? 39.104 12.749 -16.015 1.00 54.16 84 GLY A CA 1
ATOM 665 C C . GLY A 1 84 ? 38.360 14.043 -15.716 1.00 54.16 84 GLY A C 1
ATOM 666 O O . GLY A 1 84 ? 37.139 14.045 -15.655 1.00 54.16 84 GLY A O 1
ATOM 667 N N . GLU A 1 85 ? 39.120 15.076 -15.338 1.00 56.41 85 GLU A N 1
ATOM 668 C CA . GLU A 1 85 ? 38.929 16.459 -15.791 1.00 56.41 85 GLU A CA 1
ATOM 669 C C . GLU A 1 85 ? 37.488 16.830 -16.181 1.00 56.41 85 GLU A C 1
ATOM 671 O O . GLU A 1 85 ? 37.059 16.767 -17.328 1.00 56.41 85 GLU A O 1
ATOM 676 N N . LYS A 1 86 ? 36.735 17.254 -15.167 1.00 60.22 86 LYS A N 1
ATOM 677 C CA . LYS A 1 86 ? 35.542 18.082 -15.328 1.00 60.22 86 LYS A CA 1
ATOM 678 C C . LYS A 1 86 ? 36.017 19.482 -15.700 1.00 60.22 86 LYS A C 1
ATOM 680 O O . LYS A 1 86 ? 36.298 20.292 -14.822 1.00 60.22 86 LYS A O 1
ATOM 685 N N . GLU A 1 87 ? 36.175 19.724 -16.995 1.00 54.28 87 GLU A N 1
ATOM 686 C CA . GLU A 1 87 ? 36.330 21.073 -17.524 1.00 54.28 87 GLU A CA 1
ATOM 687 C C . GLU A 1 87 ? 34.967 21.768 -17.413 1.00 54.28 87 GLU A C 1
ATOM 689 O O . GLU A 1 87 ? 34.019 21.494 -18.151 1.00 54.28 87 GLU A O 1
ATOM 694 N N . GLU A 1 88 ? 34.841 22.592 -16.376 1.00 53.75 88 GLU A N 1
ATOM 695 C CA . GLU A 1 88 ? 33.739 23.526 -16.199 1.00 53.75 88 GLU A CA 1
ATOM 696 C C . GLU A 1 88 ? 33.787 24.513 -17.367 1.00 53.75 88 GLU A C 1
ATOM 698 O O . GLU A 1 88 ? 34.710 25.319 -17.475 1.00 53.75 88 GLU A O 1
ATOM 703 N N . VAL A 1 89 ? 32.810 24.436 -18.274 1.00 52.78 89 VAL A N 1
ATOM 704 C CA . VAL A 1 89 ? 32.616 25.479 -19.283 1.00 52.78 89 VAL A CA 1
ATOM 705 C C . VAL A 1 89 ? 32.230 26.753 -18.538 1.00 52.78 89 VAL A C 1
ATOM 707 O O . VAL A 1 89 ? 31.069 26.950 -18.182 1.00 52.78 89 VAL A O 1
ATOM 710 N N . VAL A 1 90 ? 33.225 27.603 -18.288 1.00 51.00 90 VAL A N 1
ATOM 711 C CA . VAL A 1 90 ? 33.052 28.969 -17.800 1.00 51.00 90 VAL A CA 1
ATOM 712 C C . VAL A 1 90 ? 32.346 29.764 -18.902 1.00 51.00 90 VAL A C 1
ATOM 714 O O . VAL A 1 90 ? 32.904 29.909 -19.994 1.00 51.00 90 VAL A O 1
ATOM 717 N N . PRO A 1 91 ? 31.135 30.303 -18.675 1.00 44.84 91 PRO A N 1
ATOM 718 C CA . PRO A 1 91 ? 30.573 31.275 -19.592 1.00 44.84 91 PRO A CA 1
ATOM 719 C C . PRO A 1 91 ? 31.360 32.584 -19.450 1.00 44.84 91 PRO A C 1
ATOM 721 O O . PRO A 1 91 ? 31.154 33.368 -18.525 1.00 44.84 91 PRO A O 1
ATOM 724 N N . GLU A 1 92 ? 32.286 32.824 -20.377 1.00 49.31 92 GLU A N 1
ATOM 725 C CA . GLU A 1 92 ? 32.944 34.117 -20.524 1.00 49.31 92 GLU A CA 1
ATOM 726 C C . GLU A 1 92 ? 31.932 35.145 -21.046 1.00 49.31 92 GLU A C 1
ATOM 728 O O . GLU A 1 92 ? 31.509 35.101 -22.203 1.00 49.31 92 GLU A O 1
ATOM 733 N N . GLY A 1 93 ? 31.514 36.079 -20.184 1.00 46.44 93 GLY A N 1
ATOM 734 C CA . GLY A 1 93 ? 30.666 37.178 -20.636 1.00 46.44 93 GLY A CA 1
ATOM 735 C C . GLY A 1 93 ? 29.949 38.007 -19.575 1.00 46.44 93 GLY A C 1
ATOM 736 O O . GLY A 1 93 ? 28.726 37.987 -19.531 1.00 46.44 93 GLY A O 1
ATOM 737 N N . LYS A 1 94 ? 30.718 38.877 -18.905 1.00 46.69 94 LYS A N 1
ATOM 738 C CA . LYS A 1 94 ? 30.347 40.201 -18.347 1.00 46.69 94 LYS A CA 1
ATOM 739 C C . LYS A 1 94 ? 29.983 40.333 -16.856 1.00 46.69 94 LYS A C 1
ATOM 741 O O . LYS A 1 94 ? 28.990 39.817 -16.366 1.00 46.69 94 LYS A O 1
ATOM 746 N N . GLN A 1 95 ? 30.739 41.278 -16.284 1.00 37.31 95 GLN A N 1
ATOM 747 C CA . GLN A 1 95 ? 30.584 42.091 -15.072 1.00 37.31 95 GLN A CA 1
ATOM 748 C C . GLN A 1 95 ? 31.101 41.492 -13.755 1.00 37.31 95 GLN A C 1
ATOM 750 O O . GLN A 1 95 ? 30.651 40.425 -13.352 1.00 37.31 95 GLN A O 1
ATOM 755 N N . PRO A 1 96 ? 32.011 42.197 -13.045 1.00 46.59 96 PRO A N 1
ATOM 756 C CA . PRO A 1 96 ? 32.342 41.844 -11.675 1.00 46.59 96 PRO A CA 1
ATOM 757 C C . PRO A 1 96 ? 31.105 42.143 -10.826 1.00 46.59 96 PRO A C 1
ATOM 759 O O . PRO A 1 96 ? 30.808 43.300 -10.528 1.00 46.59 96 PRO A O 1
ATOM 762 N N . ALA A 1 97 ? 30.336 41.109 -10.497 1.00 44.19 97 ALA A N 1
ATOM 763 C CA . ALA A 1 97 ? 29.372 41.203 -9.418 1.00 44.19 97 ALA A CA 1
ATOM 764 C C . ALA A 1 97 ? 30.194 41.261 -8.129 1.00 44.19 97 ALA A C 1
ATOM 766 O O . ALA A 1 97 ? 30.886 40.300 -7.793 1.00 44.19 97 ALA A O 1
ATOM 767 N N . ALA A 1 98 ? 30.184 42.426 -7.479 1.00 55.22 98 ALA A N 1
ATOM 768 C CA . ALA A 1 98 ? 30.709 42.586 -6.134 1.00 55.22 98 ALA A CA 1
ATOM 769 C C . ALA A 1 98 ? 30.182 41.446 -5.253 1.00 55.22 98 ALA A C 1
ATOM 771 O O . ALA A 1 98 ? 29.025 41.037 -5.400 1.00 55.22 98 ALA A O 1
ATOM 772 N N . GLU A 1 99 ? 31.050 40.917 -4.390 1.00 53.88 99 GLU A N 1
ATOM 773 C CA . GLU A 1 99 ? 30.670 39.937 -3.375 1.00 53.88 99 GLU A CA 1
ATOM 774 C C . GLU A 1 99 ? 29.362 40.400 -2.711 1.00 53.88 99 GLU A C 1
ATOM 776 O O . GLU A 1 99 ? 29.262 41.581 -2.365 1.00 53.88 99 GLU A O 1
ATOM 781 N N . PRO A 1 100 ? 28.331 39.542 -2.576 1.00 55.06 100 PRO A N 1
ATOM 782 C CA . PRO A 1 100 ? 27.127 39.953 -1.875 1.00 55.06 100 PRO A CA 1
ATOM 783 C C . PRO A 1 100 ? 27.533 40.255 -0.434 1.00 55.06 100 PRO A C 1
ATOM 785 O O . PRO A 1 100 ? 27.914 39.342 0.300 1.00 55.06 100 PRO A O 1
ATOM 788 N N . GLU A 1 101 ? 27.510 41.534 -0.055 1.00 60.75 101 GLU A N 1
ATOM 789 C CA . GLU A 1 101 ? 27.881 41.960 1.289 1.00 60.75 101 GLU A CA 1
ATOM 790 C C . GL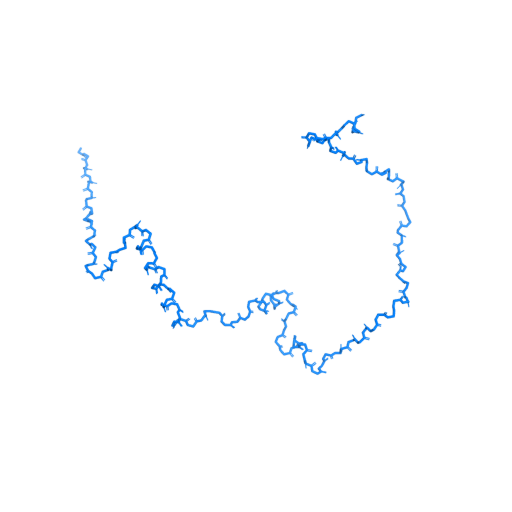U A 1 101 ? 27.045 41.176 2.300 1.00 60.75 101 GLU A C 1
ATOM 792 O O . GLU A 1 101 ? 25.810 41.207 2.304 1.00 60.75 101 GLU A O 1
ATOM 797 N N . ALA A 1 102 ? 27.740 40.372 3.103 1.00 61.62 102 ALA A N 1
ATOM 798 C CA . ALA A 1 102 ? 27.104 39.457 4.024 1.00 61.62 102 ALA A CA 1
ATOM 799 C C . ALA A 1 102 ? 26.432 40.265 5.136 1.00 61.62 102 ALA A C 1
ATOM 801 O O . ALA A 1 102 ? 27.105 40.856 5.977 1.00 61.62 102 ALA A O 1
ATOM 802 N N . VAL A 1 103 ? 25.098 40.255 5.162 1.00 62.97 103 VAL A N 1
ATOM 803 C CA . VAL A 1 103 ? 24.313 40.706 6.315 1.00 62.97 103 VAL A CA 1
ATOM 804 C C . VAL A 1 103 ? 24.737 39.866 7.520 1.00 62.97 103 VAL A C 1
ATOM 806 O O . VAL A 1 103 ? 24.466 38.662 7.586 1.00 62.97 103 VAL A O 1
ATOM 809 N N . THR A 1 104 ? 25.449 40.485 8.458 1.00 72.00 104 THR A N 1
ATOM 810 C CA . THR A 1 104 ? 25.948 39.811 9.658 1.00 72.00 104 THR A CA 1
ATOM 811 C C . THR A 1 104 ? 24.904 39.865 10.770 1.00 72.00 104 THR A C 1
ATOM 813 O O . THR A 1 104 ? 24.023 40.723 10.793 1.00 72.00 104 THR A O 1
ATOM 816 N N . ARG A 1 105 ? 24.936 38.890 11.682 1.00 79.75 105 ARG A N 1
ATOM 817 C CA . ARG A 1 105 ? 24.007 38.830 12.817 1.00 79.75 105 ARG A CA 1
ATOM 818 C C . ARG A 1 105 ? 24.707 39.338 14.068 1.00 79.75 105 ARG A C 1
ATOM 820 O O . ARG A 1 105 ? 25.766 38.826 14.426 1.00 79.75 105 ARG A O 1
ATOM 827 N N . ASN A 1 106 ? 24.097 40.305 14.738 1.00 77.56 106 ASN A N 1
ATOM 828 C CA . ASN A 1 106 ? 24.575 40.830 16.008 1.00 77.56 106 ASN A CA 1
ATOM 829 C C . ASN A 1 106 ? 24.398 39.795 17.130 1.00 77.56 106 ASN A C 1
ATOM 831 O O . ASN A 1 106 ? 23.627 38.839 17.013 1.00 77.56 106 ASN A O 1
ATOM 835 N N . ALA A 1 107 ? 25.111 39.989 18.243 1.00 77.88 107 ALA A N 1
ATOM 836 C CA . ALA A 1 107 ? 25.084 39.074 19.390 1.00 77.88 107 ALA A CA 1
ATOM 837 C C . ALA A 1 107 ? 23.702 38.968 20.067 1.00 77.88 107 ALA A C 1
ATOM 839 O O . ALA A 1 107 ? 23.427 37.993 20.761 1.00 77.88 107 ALA A O 1
ATOM 840 N N . ASP A 1 108 ? 22.827 39.948 19.843 1.00 77.25 108 ASP A N 1
ATOM 841 C CA . ASP A 1 108 ? 21.429 39.955 20.281 1.00 77.25 108 ASP A CA 1
ATOM 842 C C . ASP A 1 108 ? 20.484 39.209 19.311 1.00 77.25 108 ASP A C 1
ATOM 844 O O . ASP A 1 108 ? 19.290 39.084 19.575 1.00 77.25 108 AS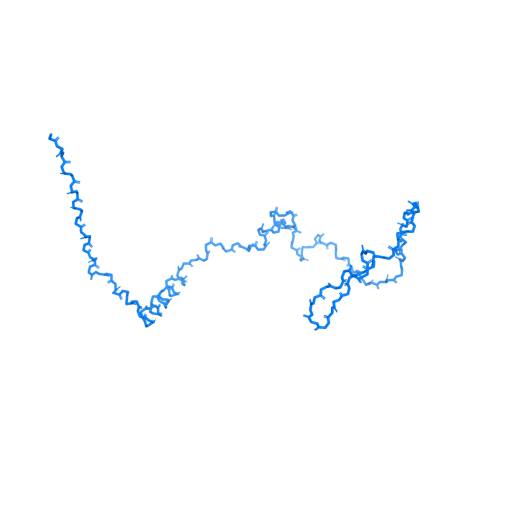P A O 1
ATOM 848 N N . GLY A 1 109 ? 21.014 38.677 18.204 1.00 75.81 109 GLY A N 1
ATOM 849 C CA . GLY A 1 109 ? 20.275 37.917 17.198 1.00 75.81 109 GLY A CA 1
ATOM 850 C C . GLY A 1 109 ? 19.617 38.765 16.107 1.00 75.81 109 GLY A C 1
ATOM 851 O O . GLY A 1 109 ? 18.987 38.192 15.212 1.00 75.81 109 GLY A O 1
ATOM 852 N N . THR A 1 110 ? 19.780 40.090 16.138 1.00 81.12 110 THR A N 1
ATOM 853 C CA . THR A 1 110 ? 19.261 41.000 15.108 1.00 81.12 110 THR A CA 1
ATOM 854 C C . THR A 1 110 ? 20.200 41.025 13.898 1.00 81.12 110 THR A C 1
ATOM 856 O O . THR A 1 110 ? 21.418 40.936 14.043 1.00 81.12 110 THR A O 1
ATOM 859 N N . PHE A 1 111 ? 19.653 41.118 12.686 1.00 79.06 111 PHE A N 1
ATOM 860 C CA . PHE A 1 111 ? 20.458 41.249 11.469 1.00 79.06 111 PHE A CA 1
ATOM 861 C C . PHE A 1 111 ? 20.941 42.693 11.310 1.00 79.06 111 PHE A C 1
ATOM 863 O O . PHE A 1 111 ? 20.126 43.616 11.327 1.00 79.06 111 PHE A O 1
ATOM 870 N N . ASP A 1 112 ? 22.251 42.881 11.166 1.00 73.31 112 ASP A N 1
ATOM 871 C CA . ASP A 1 112 ? 22.847 44.179 10.887 1.00 73.31 112 ASP A CA 1
ATOM 872 C C . ASP A 1 112 ? 22.724 44.496 9.393 1.00 73.31 112 ASP A C 1
ATOM 874 O O . ASP A 1 112 ? 23.350 43.863 8.543 1.00 73.31 112 ASP A O 1
ATOM 878 N N . VAL A 1 113 ? 21.873 45.470 9.083 1.00 73.75 113 VAL A N 1
ATOM 879 C CA . VAL A 1 113 ? 21.599 45.946 7.719 1.00 73.75 113 VAL A CA 1
ATOM 880 C C . VAL A 1 113 ? 22.330 47.252 7.400 1.00 73.75 113 VAL A C 1
ATOM 882 O O . VAL A 1 113 ? 22.063 47.860 6.367 1.00 73.75 113 VAL A O 1
ATOM 885 N N . SER A 1 114 ? 23.260 47.686 8.258 1.00 70.50 114 SER A N 1
ATOM 886 C CA . SER A 1 114 ? 24.028 48.929 8.077 1.00 70.50 114 SER A CA 1
ATOM 887 C C . SER A 1 114 ? 24.887 48.932 6.809 1.00 70.50 114 SER A C 1
ATOM 889 O O . SER A 1 114 ? 25.201 49.996 6.297 1.00 70.50 114 SER A O 1
ATOM 891 N N . ALA A 1 115 ? 25.233 47.754 6.285 1.00 66.50 115 ALA A N 1
ATOM 892 C CA . ALA A 1 115 ? 25.957 47.600 5.023 1.00 66.50 115 ALA A CA 1
ATOM 893 C C . ALA A 1 115 ? 25.099 47.925 3.780 1.00 66.50 115 ALA A C 1
ATOM 895 O O . ALA A 1 115 ? 25.616 48.071 2.683 1.00 66.50 115 ALA A O 1
ATOM 896 N N . LEU A 1 116 ? 23.775 48.054 3.929 1.00 65.31 116 LEU A N 1
ATOM 897 C CA . LEU A 1 116 ? 22.857 48.238 2.802 1.00 65.31 116 LEU A CA 1
ATOM 898 C C . LEU A 1 116 ? 22.549 49.714 2.464 1.00 65.31 116 LEU A C 1
ATOM 900 O O . LEU A 1 116 ? 21.715 49.952 1.587 1.00 65.31 116 LEU A O 1
ATOM 904 N N . PHE A 1 117 ? 23.173 50.686 3.148 1.00 60.88 117 PHE A N 1
ATOM 905 C CA . PHE A 1 117 ? 22.913 52.129 3.007 1.00 60.88 117 PHE A CA 1
ATOM 906 C C . PHE A 1 117 ? 24.182 52.980 2.926 1.00 60.88 117 PHE A C 1
ATOM 908 O O . PHE A 1 117 ? 25.147 52.689 3.663 1.00 60.88 117 PHE A O 1
#

Foldseek 3Di:
DDDDDPDDDDDDDPDPPDDPQPPDPVSVVVVVVVVVVVVVPDDDPPPDDVVQVVCVVVVNHDPPPNPPPRPPDDPPPCPPPVPDDPPDPDPPDDDDPPDPPDQDADPVRHTDCVVVD

Sequence (117 aa):
MEQDTTEHHPDPQPLENEPPVSQTEAGYQKIRAELHEARKNIPPKNPVDVGKQLAAARGEYVEDISDPNDPRWVHNNYSASNQGEKEEVVPEGKQPAAEPEAVTRNADGTFDVSALF

pLDDT: mean 72.96, std 14.85, range [37.31, 95.06]

Radius of gyration: 34.09 Å; chains: 1; bounding box: 93×62×52 Å

Organism: Salmonella typhimurium (NCBI:txid90371)